Protein AF-A0A8H6SJF0-F1 (afdb_monomer_lite)

Sequence (162 aa):
MGAFGIAISISMAFAILAAHQVQPFLQFNPIIHMCSFSEKPWALPFMLGALTIFDLFIIVVTIVNGFHRPHQKQADVMTALQRDGALMFAGLFVLRFIGLMMAILGDPSNCFVTLSFVWATCAMVNSRIQLRVEALRFIRHAVYAGQEPDEYDTLRASAWYL

Secondary structure (DSSP, 8-state):
-HHHHHHHHHHHHHHHHHHHHHGGGEEEETTTTEEEESS--THHHHHHHHHHHHHHHHHHHHHHHHHHS---TT-HHHHHHHHHHHHHHHHHHHHHHHHHHHHHHS-HHHHHHHHHHHHHHHHHHHHHHHHHHHHHHHHHHHHHTT--HHHHHHHHHHHH--

Radius of gyration: 20.93 Å; chains: 1; bounding box: 50×32×60 Å

Structure (mmCIF, N/CA/C/O backbone):
data_AF-A0A8H6SJF0-F1
#
_entry.id   AF-A0A8H6SJF0-F1
#
loop_
_atom_site.group_PDB
_atom_site.id
_atom_site.type_symbol
_atom_site.label_atom_id
_atom_site.label_alt_id
_atom_site.label_comp_id
_atom_site.label_asym_id
_atom_site.label_entity_id
_atom_site.label_seq_id
_atom_site.pdbx_PDB_ins_code
_atom_site.Cartn_x
_atom_site.Cartn_y
_atom_site.Cartn_z
_atom_site.occupancy
_atom_site.B_iso_or_equiv
_atom_site.auth_seq_id
_atom_site.auth_comp_id
_atom_site.auth_asym_id
_atom_site.auth_atom_id
_atom_site.pdbx_PDB_model_num
ATOM 1 N N . MET A 1 1 ? -4.763 -18.020 8.194 1.00 51.81 1 MET A N 1
ATOM 2 C CA . MET A 1 1 ? -3.289 -17.941 8.065 1.00 51.81 1 MET A CA 1
ATOM 3 C C . MET A 1 1 ? -2.780 -18.451 6.714 1.00 51.81 1 MET A C 1
ATOM 5 O O . MET A 1 1 ? -1.918 -17.792 6.153 1.00 51.81 1 MET A O 1
ATOM 9 N N . GLY A 1 2 ? -3.342 -19.525 6.136 1.00 66.56 2 GLY A N 1
ATOM 10 C CA . GLY A 1 2 ? -2.886 -20.068 4.840 1.00 66.56 2 GLY A CA 1
ATOM 11 C C . GLY A 1 2 ? -2.897 -19.086 3.657 1.00 66.56 2 GLY A C 1
ATOM 12 O O . GLY A 1 2 ? -1.885 -18.945 2.983 1.00 66.56 2 GLY A O 1
ATOM 13 N N . ALA A 1 3 ? -3.985 -18.337 3.443 1.00 66.38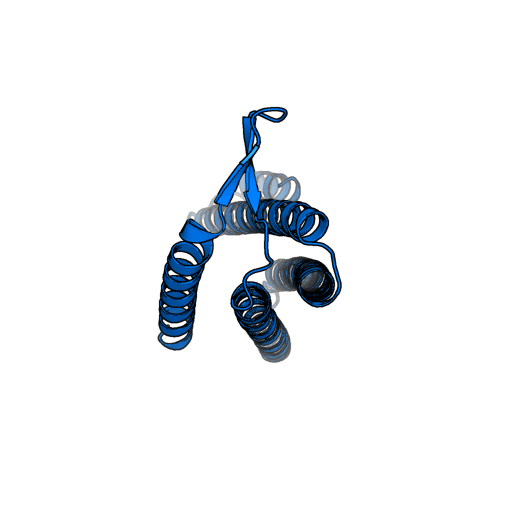 3 ALA A N 1
ATOM 14 C CA . ALA A 1 3 ? -4.099 -17.414 2.301 1.00 66.38 3 ALA A CA 1
ATOM 15 C C . ALA A 1 3 ? -3.052 -16.280 2.303 1.00 66.38 3 ALA A C 1
ATOM 17 O O . ALA A 1 3 ? -2.534 -15.909 1.254 1.00 66.38 3 ALA A O 1
ATOM 18 N N . PHE A 1 4 ? -2.702 -15.766 3.486 1.00 69.06 4 PHE A N 1
ATOM 19 C CA . PHE A 1 4 ? -1.694 -14.712 3.642 1.00 69.06 4 PHE A CA 1
ATOM 20 C C . PHE A 1 4 ? -0.286 -15.229 3.326 1.00 69.06 4 PHE A C 1
ATOM 22 O O . PHE A 1 4 ? 0.475 -14.564 2.629 1.00 69.06 4 PHE A O 1
ATOM 29 N N . GLY A 1 5 ? 0.039 -16.438 3.798 1.00 73.19 5 GLY A N 1
ATOM 30 C CA . GLY A 1 5 ? 1.313 -17.087 3.491 1.00 73.19 5 GLY A CA 1
ATOM 31 C C . GLY A 1 5 ? 1.475 -17.332 1.994 1.00 73.19 5 GLY A C 1
ATOM 32 O O . GLY A 1 5 ? 2.505 -16.978 1.430 1.00 73.19 5 GLY A O 1
ATOM 33 N N . ILE A 1 6 ? 0.422 -17.837 1.342 1.00 78.94 6 ILE A N 1
ATOM 34 C CA . ILE A 1 6 ? 0.407 -18.096 -0.103 1.00 78.94 6 ILE A CA 1
ATOM 35 C C . ILE A 1 6 ? 0.635 -16.797 -0.892 1.00 78.94 6 ILE A C 1
ATOM 37 O O . ILE A 1 6 ? 1.507 -16.756 -1.760 1.00 78.94 6 ILE A O 1
ATOM 41 N N . ALA A 1 7 ? -0.075 -15.717 -0.551 1.00 72.44 7 ALA A N 1
ATOM 42 C CA . ALA A 1 7 ? 0.075 -14.422 -1.216 1.00 72.44 7 ALA A CA 1
ATOM 43 C C . ALA A 1 7 ? 1.499 -13.849 -1.091 1.00 72.44 7 ALA A C 1
ATOM 45 O O . ALA A 1 7 ? 2.038 -13.341 -2.074 1.00 72.44 7 ALA A O 1
ATOM 46 N N . ILE A 1 8 ? 2.129 -13.979 0.083 1.00 79.44 8 ILE A N 1
ATOM 47 C CA . ILE A 1 8 ? 3.510 -13.523 0.311 1.00 79.44 8 ILE A CA 1
ATOM 48 C C . ILE A 1 8 ? 4.513 -14.378 -0.469 1.00 79.44 8 ILE A C 1
ATOM 50 O O . ILE A 1 8 ? 5.435 -13.845 -1.078 1.00 79.44 8 ILE A O 1
ATOM 54 N N . SER A 1 9 ? 4.337 -15.700 -0.501 1.00 82.25 9 SER A N 1
ATOM 55 C CA . SER A 1 9 ? 5.228 -16.566 -1.281 1.00 82.25 9 SER A CA 1
ATOM 56 C C . SER A 1 9 ? 5.130 -16.302 -2.786 1.00 82.25 9 SER A C 1
ATOM 58 O O . SER A 1 9 ? 6.150 -16.265 -3.472 1.00 82.25 9 SER A O 1
ATOM 60 N N . ILE A 1 10 ? 3.920 -16.052 -3.296 1.00 82.00 10 ILE A N 1
ATOM 61 C CA . ILE A 1 10 ? 3.694 -15.724 -4.706 1.00 82.00 10 ILE A CA 1
ATOM 62 C C . ILE A 1 10 ? 4.323 -14.368 -5.043 1.00 82.00 10 ILE A C 1
ATOM 64 O O . ILE A 1 10 ? 5.041 -14.260 -6.035 1.00 82.00 10 ILE A O 1
ATOM 68 N N . SER A 1 11 ? 4.111 -13.343 -4.214 1.00 74.06 11 SER A N 1
ATOM 69 C CA . SER A 1 11 ? 4.684 -12.016 -4.459 1.00 74.06 11 SER A CA 1
ATOM 70 C C . SER A 1 11 ? 6.212 -12.022 -4.394 1.00 74.06 11 SER A C 1
ATOM 72 O O . SER A 1 11 ? 6.852 -11.394 -5.235 1.00 74.06 11 SER A O 1
ATOM 74 N N . MET A 1 12 ? 6.802 -12.792 -3.475 1.00 81.94 12 MET A N 1
ATOM 75 C CA . MET A 1 12 ? 8.251 -12.989 -3.388 1.00 81.94 12 MET A CA 1
ATOM 76 C C . MET A 1 12 ? 8.806 -13.642 -4.661 1.00 81.94 12 MET A C 1
ATOM 78 O O . MET A 1 12 ? 9.802 -13.176 -5.211 1.00 81.94 12 MET A O 1
ATOM 82 N N . ALA A 1 13 ? 8.142 -14.683 -5.173 1.00 84.25 13 ALA A N 1
ATOM 83 C CA . ALA A 1 13 ? 8.559 -15.356 -6.401 1.00 84.25 13 ALA A CA 1
ATOM 84 C C . ALA A 1 13 ? 8.501 -14.416 -7.617 1.00 84.25 13 ALA A C 1
ATOM 86 O O . ALA A 1 13 ? 9.458 -14.340 -8.388 1.00 84.25 13 ALA A O 1
ATOM 87 N N . PHE A 1 14 ? 7.421 -13.642 -7.758 1.00 77.19 14 PHE A N 1
ATOM 88 C CA . PHE A 1 14 ? 7.304 -12.650 -8.829 1.00 77.19 14 PHE A CA 1
ATOM 89 C C . PHE A 1 14 ? 8.316 -11.509 -8.697 1.00 77.19 14 PHE A C 1
ATOM 91 O O . PHE A 1 14 ? 8.843 -11.060 -9.712 1.00 77.19 14 PHE A O 1
ATOM 98 N N . ALA A 1 15 ? 8.644 -11.075 -7.477 1.00 74.44 15 ALA A N 1
ATOM 99 C CA . ALA A 1 15 ? 9.675 -10.067 -7.247 1.00 74.44 15 ALA A CA 1
ATOM 100 C C . ALA A 1 15 ? 11.066 -10.558 -7.686 1.00 74.44 15 ALA A C 1
ATOM 102 O O . ALA A 1 15 ? 11.800 -9.820 -8.342 1.00 74.44 15 ALA A O 1
ATOM 103 N N . ILE A 1 16 ? 11.409 -11.817 -7.388 1.00 83.75 16 ILE A N 1
ATOM 104 C CA . ILE A 1 16 ? 12.677 -12.430 -7.815 1.00 83.75 16 ILE A CA 1
ATOM 105 C C . ILE A 1 16 ? 12.731 -12.551 -9.344 1.00 83.75 16 ILE A C 1
ATOM 107 O O . ILE A 1 16 ? 13.734 -12.186 -9.957 1.00 83.75 16 ILE A O 1
ATOM 111 N N . LEU A 1 17 ? 11.645 -13.009 -9.975 1.00 81.81 17 LEU A N 1
ATOM 112 C CA . LEU A 1 17 ? 11.554 -13.105 -11.435 1.00 81.81 17 LEU A CA 1
ATOM 113 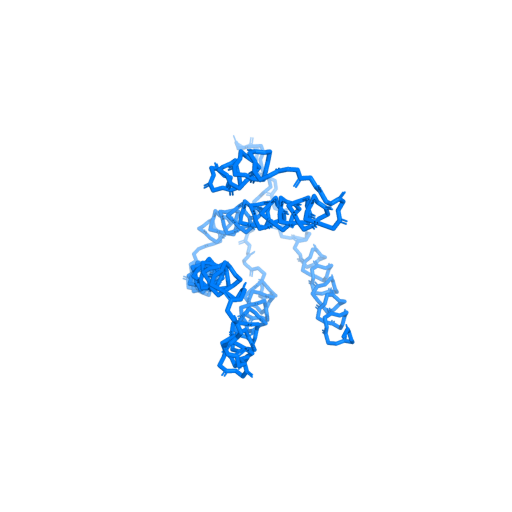C C . LEU A 1 17 ? 11.669 -11.733 -12.107 1.00 81.81 17 LEU A C 1
ATOM 115 O O . LEU A 1 17 ? 12.380 -11.596 -13.102 1.00 81.81 17 LEU A O 1
ATOM 119 N N . ALA A 1 18 ? 11.018 -10.712 -11.548 1.00 70.38 18 ALA A N 1
ATOM 120 C CA . ALA A 1 18 ? 11.123 -9.344 -12.034 1.00 70.38 18 ALA A CA 1
ATOM 121 C C . ALA A 1 18 ? 12.562 -8.824 -11.920 1.00 70.38 18 ALA A C 1
ATOM 123 O O . ALA A 1 18 ? 13.071 -8.260 -12.883 1.00 70.38 18 ALA A O 1
ATOM 124 N N . ALA A 1 19 ? 13.252 -9.070 -10.801 1.00 74.38 19 ALA A N 1
ATOM 125 C CA . ALA A 1 19 ? 14.650 -8.674 -10.628 1.00 74.38 19 ALA A CA 1
ATOM 126 C C . ALA A 1 19 ? 15.568 -9.327 -11.676 1.00 74.38 19 ALA A C 1
ATOM 128 O O . ALA A 1 19 ? 16.409 -8.650 -12.269 1.00 74.38 19 ALA A O 1
ATOM 129 N N . HIS A 1 20 ? 15.359 -10.615 -11.959 1.00 79.50 20 HIS A N 1
ATOM 130 C CA . HIS A 1 20 ? 16.125 -11.339 -12.971 1.00 79.50 20 HIS A CA 1
ATOM 131 C C . HIS A 1 20 ? 15.860 -10.837 -14.393 1.00 79.50 20 HIS A C 1
ATOM 133 O O . HIS A 1 20 ? 16.794 -10.700 -15.180 1.00 79.50 20 HIS A O 1
ATOM 139 N N . GLN A 1 21 ? 14.601 -10.539 -14.726 1.00 71.75 21 GLN A N 1
ATOM 140 C CA . GLN A 1 21 ? 14.252 -9.978 -16.033 1.00 71.75 21 GLN A CA 1
ATOM 141 C C . GLN A 1 21 ? 14.794 -8.571 -16.224 1.00 71.75 21 GLN A C 1
ATOM 143 O O . GLN A 1 21 ? 15.074 -8.179 -17.346 1.00 71.75 21 GLN A O 1
ATOM 148 N N . VAL A 1 22 ? 14.936 -7.817 -15.141 1.00 69.56 22 VAL A N 1
ATOM 149 C CA . VAL A 1 22 ? 15.336 -6.417 -15.173 1.00 69.56 22 VAL A CA 1
ATOM 150 C C . VAL A 1 22 ? 16.853 -6.239 -15.321 1.00 69.56 22 VAL A C 1
ATOM 152 O O . VAL A 1 22 ? 17.276 -5.278 -15.961 1.00 69.56 22 VAL A O 1
ATOM 155 N N . GLN A 1 23 ? 17.671 -7.173 -14.816 1.00 71.81 23 GLN A N 1
ATOM 156 C CA . GLN A 1 23 ? 19.139 -7.137 -14.932 1.00 71.81 23 GLN A CA 1
ATOM 157 C C . GLN A 1 23 ? 19.690 -6.796 -16.333 1.00 71.81 23 GLN A C 1
ATOM 159 O O . GLN A 1 23 ? 20.539 -5.908 -16.407 1.00 71.81 23 GLN A O 1
ATOM 164 N N . PRO A 1 24 ? 19.249 -7.431 -17.438 1.00 68.25 24 PRO A N 1
ATOM 165 C CA . PRO A 1 24 ? 19.780 -7.130 -18.772 1.00 68.25 24 PRO A CA 1
ATOM 166 C C . PRO A 1 24 ? 19.376 -5.750 -19.317 1.00 68.25 24 PRO A C 1
ATOM 168 O O . PRO A 1 24 ? 19.996 -5.272 -20.264 1.00 68.25 24 PRO A O 1
ATOM 171 N N . PHE A 1 25 ? 18.373 -5.091 -18.727 1.00 67.06 25 PHE A N 1
ATOM 172 C CA . PHE A 1 25 ? 17.876 -3.780 -19.164 1.00 67.06 25 PHE A CA 1
ATOM 173 C C . PHE A 1 25 ? 18.349 -2.620 -18.273 1.00 67.06 25 PHE A C 1
ATOM 175 O O . PHE A 1 25 ? 17.941 -1.475 -18.498 1.00 67.06 25 PHE A O 1
ATOM 182 N N . LEU A 1 26 ? 19.205 -2.893 -17.275 1.00 67.56 26 LEU A N 1
ATOM 183 C CA . LEU A 1 26 ? 19.919 -1.858 -16.526 1.00 67.56 26 LEU A CA 1
ATOM 184 C C . LEU A 1 26 ? 21.005 -1.247 -17.415 1.00 67.56 26 LEU A C 1
ATOM 186 O O . LEU A 1 26 ? 22.047 -1.855 -17.653 1.00 67.56 26 LEU A O 1
ATOM 190 N N . GLN A 1 27 ? 20.794 -0.009 -17.844 1.00 75.75 27 GLN A N 1
ATOM 191 C CA . GLN A 1 27 ? 21.836 0.804 -18.461 1.00 75.75 27 GLN A CA 1
ATOM 192 C C . GLN A 1 27 ? 22.349 1.795 -17.413 1.00 75.75 27 GLN A C 1
ATOM 194 O O . GLN A 1 27 ? 21.577 2.557 -16.821 1.00 75.75 27 GLN A O 1
ATOM 199 N N . PHE A 1 28 ? 23.655 1.770 -17.142 1.00 75.50 28 PHE A N 1
ATOM 200 C CA . PHE A 1 28 ? 24.279 2.736 -16.242 1.00 75.50 28 PHE A CA 1
ATOM 201 C C . PHE A 1 28 ? 24.401 4.081 -16.959 1.00 75.50 28 PHE A C 1
ATOM 203 O O . PHE A 1 28 ? 25.086 4.179 -17.976 1.00 75.50 28 PHE A O 1
ATOM 210 N N . ASN A 1 29 ? 23.739 5.116 -16.437 1.00 72.38 29 ASN A N 1
ATOM 211 C CA . ASN A 1 29 ? 23.855 6.459 -16.985 1.00 72.38 29 ASN A CA 1
ATOM 212 C C . ASN A 1 29 ? 24.954 7.231 -16.227 1.00 72.38 29 ASN A C 1
ATOM 214 O O . ASN A 1 29 ? 24.760 7.569 -15.053 1.00 72.38 29 ASN A O 1
ATOM 218 N N . PRO A 1 30 ? 26.092 7.548 -16.875 1.00 75.94 30 PRO A N 1
ATOM 219 C CA . PRO A 1 30 ? 27.225 8.196 -16.218 1.00 75.94 30 PRO A CA 1
ATOM 220 C C . PRO A 1 30 ? 26.973 9.667 -15.858 1.00 75.94 30 PRO A C 1
ATOM 222 O O . PRO A 1 30 ? 27.714 10.212 -15.053 1.00 75.94 30 PRO A O 1
ATOM 225 N N . ILE A 1 31 ? 25.941 10.315 -16.412 1.00 75.31 31 ILE A N 1
ATOM 226 C CA . ILE A 1 31 ? 25.640 11.734 -16.143 1.00 75.31 31 ILE A CA 1
ATOM 227 C C . ILE A 1 31 ? 24.967 11.903 -14.776 1.00 75.31 31 ILE A C 1
ATOM 229 O O . ILE A 1 31 ? 25.249 12.849 -14.048 1.00 75.31 31 ILE A O 1
ATOM 233 N N . ILE A 1 32 ? 24.075 10.976 -14.426 1.00 79.38 32 ILE A N 1
ATOM 234 C CA . ILE A 1 32 ? 23.301 11.004 -13.176 1.00 79.38 32 ILE A CA 1
ATOM 235 C C . ILE A 1 32 ? 23.831 10.017 -12.130 1.00 79.38 32 ILE A C 1
ATOM 237 O O . ILE A 1 32 ? 23.275 9.947 -11.040 1.00 79.38 32 ILE A O 1
ATOM 241 N N . HIS A 1 33 ? 24.886 9.252 -12.449 1.00 76.56 33 HIS A N 1
ATOM 242 C CA . HIS A 1 33 ? 25.426 8.177 -11.606 1.00 76.56 33 HIS A CA 1
ATOM 243 C C . HIS A 1 33 ? 24.342 7.206 -11.099 1.00 76.56 33 HIS A C 1
ATOM 245 O O . HIS A 1 33 ? 24.396 6.719 -9.970 1.00 76.56 33 HIS A O 1
ATOM 251 N N . MET A 1 34 ? 23.341 6.922 -11.937 1.00 71.12 34 MET A N 1
ATOM 252 C CA . MET A 1 34 ? 22.218 6.046 -11.603 1.00 71.12 34 MET A CA 1
ATOM 253 C C . MET A 1 34 ? 21.975 5.020 -12.706 1.00 71.12 34 MET A C 1
ATOM 255 O O . MET A 1 34 ? 22.176 5.279 -13.895 1.00 71.12 34 MET A O 1
ATOM 259 N N . CYS A 1 35 ? 21.509 3.845 -12.295 1.00 69.94 35 CYS A N 1
ATOM 260 C CA . CYS A 1 35 ? 21.022 2.820 -13.204 1.00 69.94 35 CYS A CA 1
ATOM 261 C C . CYS A 1 35 ? 19.618 3.195 -13.681 1.00 69.94 35 CYS A C 1
ATOM 263 O O . CYS A 1 35 ? 18.712 3.356 -12.864 1.00 69.94 35 CYS A O 1
ATOM 265 N N . SER A 1 36 ? 19.440 3.323 -14.995 1.00 62.81 36 SER A N 1
ATOM 266 C CA . SER A 1 36 ? 18.144 3.592 -15.613 1.00 62.81 36 SER A CA 1
ATOM 267 C C . SER A 1 36 ? 17.636 2.339 -16.313 1.00 62.81 36 SER A C 1
ATOM 269 O O . SER A 1 36 ? 18.400 1.620 -16.960 1.00 62.81 36 SER A O 1
ATOM 271 N N . PHE A 1 37 ? 16.334 2.091 -16.203 1.00 65.50 37 PHE A N 1
ATOM 272 C CA . PHE A 1 37 ? 15.666 1.034 -16.955 1.00 65.50 37 PHE A CA 1
ATOM 273 C C . PHE A 1 37 ? 15.332 1.550 -18.346 1.00 65.50 37 PHE A C 1
ATOM 275 O O . PHE A 1 37 ? 14.646 2.565 -18.472 1.00 65.50 37 PHE A O 1
ATOM 282 N N . SER A 1 38 ? 15.829 0.871 -19.380 1.00 62.94 38 SER A N 1
ATOM 283 C CA . SER A 1 38 ? 15.543 1.268 -20.764 1.00 62.94 38 SER A CA 1
ATOM 284 C C . SER A 1 38 ? 14.163 0.801 -21.241 1.00 62.94 38 SER A C 1
ATOM 286 O O . SER A 1 38 ? 13.592 1.417 -22.135 1.00 62.94 38 SER A O 1
ATOM 288 N N . GLU A 1 39 ? 13.610 -0.251 -20.631 1.00 65.12 39 GLU A N 1
ATOM 289 C CA . GLU A 1 39 ? 12.284 -0.793 -20.940 1.00 65.12 39 GLU A CA 1
ATOM 290 C C . GLU A 1 39 ? 11.484 -1.063 -19.664 1.00 65.12 39 GLU A C 1
ATOM 292 O O . GLU A 1 39 ? 12.034 -1.422 -18.620 1.00 65.12 39 GLU A O 1
ATOM 297 N N . LYS A 1 40 ? 10.158 -0.894 -19.753 1.00 62.72 40 LYS A N 1
ATOM 298 C CA . LYS A 1 40 ? 9.236 -1.224 -18.664 1.00 62.72 40 LYS A CA 1
ATOM 299 C C . LYS A 1 40 ? 9.059 -2.749 -18.601 1.00 62.72 40 LYS A C 1
ATOM 301 O O . LYS A 1 40 ? 8.515 -3.325 -19.544 1.00 62.72 40 LYS A O 1
ATOM 306 N N . PRO A 1 41 ? 9.438 -3.415 -17.495 1.00 67.75 41 PRO A N 1
ATOM 307 C CA . PRO A 1 41 ? 9.212 -4.845 -17.358 1.00 67.75 41 PRO A CA 1
ATOM 308 C C . PRO A 1 41 ? 7.709 -5.123 -17.251 1.00 67.75 41 PRO A C 1
ATOM 310 O O . PRO A 1 41 ? 7.025 -4.625 -16.355 1.00 67.75 41 PRO A O 1
ATOM 313 N N . TRP A 1 42 ? 7.195 -5.955 -18.155 1.00 71.31 42 TRP A N 1
ATOM 314 C CA . TRP A 1 42 ? 5.786 -6.362 -18.209 1.00 71.31 42 TRP A CA 1
ATOM 315 C C . TRP A 1 42 ? 5.287 -7.013 -16.908 1.00 71.31 42 TRP A C 1
ATOM 317 O O . TRP A 1 42 ? 4.109 -6.912 -16.592 1.00 71.31 42 TRP A O 1
ATOM 327 N N . ALA A 1 43 ? 6.173 -7.618 -16.110 1.00 69.38 43 ALA A N 1
ATOM 328 C CA . ALA A 1 43 ? 5.838 -8.220 -14.818 1.00 69.38 43 ALA A CA 1
ATOM 329 C C . ALA A 1 43 ? 5.397 -7.200 -13.744 1.00 69.38 43 ALA A C 1
ATOM 331 O O . ALA A 1 43 ? 4.690 -7.554 -12.800 1.00 69.38 43 ALA A O 1
ATOM 332 N N . LEU A 1 44 ? 5.787 -5.930 -13.881 1.00 72.25 44 LEU A N 1
ATOM 333 C CA . LEU A 1 44 ? 5.538 -4.876 -12.894 1.00 72.25 44 LEU A CA 1
ATOM 334 C C . LEU A 1 44 ? 4.041 -4.531 -12.743 1.00 72.25 44 LEU A C 1
ATOM 336 O O . LEU A 1 44 ? 3.540 -4.581 -11.617 1.00 72.25 44 LEU A O 1
ATOM 340 N N . PRO A 1 45 ? 3.278 -4.251 -13.822 1.00 75.31 45 PRO A N 1
ATOM 341 C CA . PRO A 1 45 ? 1.835 -4.040 -13.710 1.00 75.31 45 PRO A CA 1
ATOM 342 C C . PRO A 1 45 ? 1.089 -5.282 -13.200 1.00 75.31 45 PRO A C 1
ATOM 344 O O . PRO A 1 45 ? 0.140 -5.130 -12.435 1.00 75.31 45 PRO A O 1
ATOM 347 N N . PHE A 1 46 ? 1.530 -6.503 -13.534 1.00 75.25 46 PHE A N 1
ATOM 348 C CA . PHE A 1 46 ? 0.923 -7.730 -12.995 1.00 75.25 46 PHE A CA 1
ATOM 349 C C . PHE A 1 46 ? 1.131 -7.864 -11.483 1.00 75.25 46 PHE A C 1
ATOM 351 O O . PHE A 1 46 ? 0.181 -8.150 -10.754 1.00 75.25 46 PHE A O 1
ATOM 358 N N . MET A 1 47 ? 2.346 -7.602 -10.994 1.00 74.62 47 MET A N 1
ATOM 359 C CA . MET A 1 47 ? 2.647 -7.596 -9.561 1.00 74.62 47 MET A CA 1
ATOM 360 C C . MET A 1 47 ? 1.805 -6.547 -8.818 1.00 74.62 47 MET A C 1
ATOM 362 O O . MET A 1 47 ? 1.197 -6.855 -7.792 1.00 74.62 47 MET A O 1
ATOM 366 N N . LEU A 1 48 ? 1.724 -5.321 -9.344 1.00 78.81 48 LEU A N 1
ATOM 367 C CA . LEU A 1 48 ? 0.911 -4.252 -8.755 1.00 78.81 48 LEU A CA 1
ATOM 368 C C . LEU A 1 48 ? -0.589 -4.570 -8.793 1.00 78.81 48 LEU A C 1
ATOM 370 O O . LEU A 1 48 ? -1.308 -4.276 -7.836 1.00 78.81 48 LEU A O 1
ATOM 374 N N . GLY A 1 49 ? -1.062 -5.200 -9.869 1.00 79.81 49 GLY A N 1
ATOM 375 C CA . GLY A 1 49 ? -2.437 -5.673 -10.005 1.00 79.81 49 GLY A CA 1
ATOM 376 C C . GLY A 1 49 ? -2.785 -6.715 -8.942 1.00 79.81 49 GLY A C 1
ATOM 377 O O . GLY A 1 49 ? -3.800 -6.603 -8.262 1.00 79.81 49 GLY A O 1
ATOM 378 N N . ALA A 1 50 ? -1.904 -7.691 -8.719 1.00 77.88 50 ALA A N 1
ATOM 379 C CA . ALA A 1 50 ? -2.102 -8.696 -7.678 1.00 77.88 50 ALA A CA 1
ATOM 380 C C . ALA A 1 50 ? -2.138 -8.074 -6.268 1.00 77.88 50 ALA A C 1
ATOM 382 O O . ALA A 1 50 ? -3.012 -8.414 -5.469 1.00 77.88 50 ALA A O 1
ATOM 383 N N . LEU A 1 51 ? -1.235 -7.128 -5.973 1.00 77.25 51 LEU A N 1
ATOM 384 C CA . LEU A 1 51 ? -1.221 -6.412 -4.690 1.00 77.25 51 LEU A CA 1
ATOM 385 C C . LEU A 1 51 ? -2.497 -5.584 -4.474 1.00 77.25 51 LEU A C 1
ATOM 387 O O . LEU A 1 51 ? -3.080 -5.632 -3.396 1.00 77.25 51 LEU A O 1
ATOM 391 N N . THR A 1 52 ? -2.952 -4.851 -5.492 1.00 80.44 52 THR A N 1
ATOM 392 C CA . THR A 1 52 ? -4.167 -4.021 -5.398 1.00 80.44 52 THR A CA 1
ATOM 393 C C . THR A 1 52 ? -5.432 -4.855 -5.212 1.00 80.44 52 THR A C 1
ATOM 395 O O . THR A 1 52 ? -6.289 -4.486 -4.411 1.00 80.44 52 THR A O 1
ATOM 398 N N . ILE A 1 53 ? -5.546 -6.002 -5.891 1.00 81.44 53 ILE A N 1
ATOM 399 C CA . ILE A 1 53 ? -6.662 -6.943 -5.697 1.00 81.44 53 ILE A CA 1
ATOM 400 C C . ILE A 1 53 ? -6.657 -7.502 -4.271 1.00 81.44 53 ILE A C 1
ATOM 402 O O . ILE A 1 53 ? -7.710 -7.606 -3.640 1.00 81.44 53 ILE A O 1
ATOM 406 N N . PHE A 1 54 ? -5.480 -7.841 -3.745 1.00 77.12 54 PHE A N 1
ATOM 407 C CA . PHE A 1 54 ? -5.347 -8.314 -2.372 1.00 77.12 54 PHE A CA 1
ATOM 408 C C . PHE A 1 54 ? -5.743 -7.242 -1.346 1.00 77.12 54 PHE A C 1
ATOM 410 O O . PHE A 1 54 ? -6.474 -7.541 -0.401 1.00 77.12 54 PHE A O 1
ATOM 417 N N . ASP A 1 55 ? -5.337 -5.989 -1.558 1.00 77.56 55 ASP A N 1
ATOM 418 C CA . ASP A 1 55 ? -5.758 -4.868 -0.711 1.00 77.56 55 ASP A CA 1
ATOM 419 C C . ASP A 1 55 ? -7.284 -4.679 -0.749 1.00 77.56 55 ASP A C 1
ATOM 421 O O . ASP A 1 55 ? -7.916 -4.508 0.294 1.00 77.56 55 ASP A O 1
ATOM 425 N N . LEU A 1 56 ? -7.899 -4.785 -1.933 1.00 80.06 56 LEU A N 1
ATOM 426 C CA . LEU A 1 56 ? -9.353 -4.712 -2.100 1.00 80.06 56 LEU A CA 1
ATOM 427 C C . LEU A 1 56 ? -10.054 -5.831 -1.318 1.00 80.06 56 LEU A C 1
ATOM 429 O O . LEU A 1 56 ? -11.022 -5.578 -0.600 1.00 80.06 56 LEU A O 1
ATOM 433 N N . PHE A 1 57 ? -9.527 -7.056 -1.385 1.00 80.25 57 PHE A N 1
ATOM 434 C CA . PHE A 1 57 ? -10.031 -8.183 -0.603 1.00 80.25 57 PHE A CA 1
ATOM 435 C C . PHE A 1 57 ? -9.965 -7.911 0.908 1.00 80.25 57 PHE A C 1
ATOM 437 O O . PHE A 1 57 ? -10.945 -8.150 1.615 1.00 80.25 57 PHE A O 1
ATOM 444 N N . ILE A 1 58 ? -8.855 -7.357 1.410 1.00 76.38 58 ILE A N 1
ATOM 445 C CA . ILE A 1 58 ? -8.723 -6.980 2.827 1.00 76.38 58 ILE A CA 1
ATOM 446 C C . ILE A 1 58 ? -9.753 -5.920 3.215 1.00 76.38 58 ILE A C 1
ATOM 448 O O . ILE A 1 58 ? -10.375 -6.045 4.273 1.00 76.38 58 ILE A O 1
ATOM 452 N N . ILE A 1 59 ? -9.969 -4.903 2.378 1.00 78.44 59 ILE A N 1
ATOM 453 C CA . ILE A 1 59 ? -10.964 -3.855 2.637 1.00 78.44 59 ILE A CA 1
ATOM 454 C C . ILE A 1 59 ? -12.363 -4.465 2.737 1.00 78.44 59 ILE A C 1
ATOM 456 O O . ILE A 1 59 ? -13.068 -4.215 3.713 1.00 78.44 59 ILE A O 1
ATOM 460 N N . VAL A 1 60 ? -12.745 -5.322 1.787 1.00 79.44 60 VAL A N 1
ATOM 461 C CA . VAL A 1 60 ? -14.053 -5.997 1.790 1.00 79.44 60 VAL A CA 1
ATOM 462 C C . VAL A 1 60 ? -14.228 -6.849 3.044 1.00 79.44 60 VAL A C 1
ATOM 464 O O . VAL A 1 60 ? -15.235 -6.719 3.738 1.00 79.44 60 VAL A O 1
ATOM 467 N N . VAL A 1 61 ? -13.236 -7.673 3.392 1.00 77.00 61 VAL A N 1
ATOM 468 C CA . VAL A 1 61 ? -13.276 -8.499 4.608 1.00 77.00 61 VAL A CA 1
ATOM 469 C C . VAL A 1 61 ? -13.359 -7.632 5.867 1.00 77.00 61 VAL A C 1
ATOM 471 O O . VAL A 1 61 ? -14.070 -7.984 6.805 1.00 77.00 61 VAL A O 1
ATOM 474 N N . THR A 1 62 ? -12.679 -6.485 5.895 1.00 73.62 62 THR A N 1
ATOM 475 C CA . THR A 1 62 ? -12.712 -5.544 7.025 1.00 73.62 62 THR A CA 1
ATOM 476 C C . THR A 1 62 ? -14.089 -4.908 7.182 1.00 73.62 62 THR A C 1
ATOM 478 O O . THR A 1 62 ? -14.606 -4.855 8.296 1.00 73.62 62 THR A O 1
ATOM 481 N N . ILE A 1 63 ? -14.718 -4.492 6.081 1.00 74.25 63 ILE A N 1
ATOM 482 C CA . ILE A 1 63 ? -16.072 -3.927 6.074 1.00 74.25 63 ILE A CA 1
ATOM 483 C C . ILE A 1 63 ? -17.092 -4.980 6.522 1.00 74.25 63 ILE A C 1
ATOM 485 O O . ILE A 1 63 ? -17.890 -4.722 7.421 1.00 74.25 63 ILE A O 1
ATOM 489 N N . VAL A 1 64 ? -17.032 -6.189 5.955 1.00 76.06 64 VAL A N 1
ATOM 490 C CA . VAL A 1 64 ? -17.932 -7.299 6.314 1.00 76.06 64 VAL A CA 1
ATOM 491 C C . VAL A 1 64 ? -17.765 -7.692 7.786 1.00 76.06 64 VAL A C 1
ATOM 493 O O . VAL A 1 64 ? -18.757 -7.850 8.497 1.00 76.06 64 VAL A O 1
ATOM 496 N N . ASN A 1 65 ? -16.528 -7.779 8.283 1.00 69.44 65 ASN A N 1
ATOM 497 C CA . ASN A 1 65 ? -16.261 -8.035 9.701 1.00 69.44 65 ASN A CA 1
ATOM 498 C C . ASN A 1 65 ? -16.718 -6.884 10.608 1.00 69.44 65 ASN A C 1
ATOM 500 O O . ASN A 1 65 ? -17.124 -7.133 11.743 1.00 69.44 65 ASN A O 1
ATOM 504 N N . GLY A 1 66 ? -16.664 -5.641 10.123 1.00 66.88 66 GLY A N 1
ATOM 505 C CA . GLY A 1 66 ? -17.195 -4.472 10.819 1.00 66.88 66 GLY A CA 1
ATOM 506 C C . GLY A 1 66 ? -18.712 -4.546 10.987 1.00 66.88 66 GLY A C 1
ATOM 507 O O . GLY A 1 66 ? -19.217 -4.317 12.082 1.00 66.88 66 GLY A O 1
ATOM 508 N N . PHE A 1 67 ? -19.434 -4.951 9.940 1.00 65.75 67 PHE A N 1
ATOM 509 C CA . PHE A 1 67 ? -20.889 -5.118 9.995 1.00 65.75 67 PHE A CA 1
ATOM 510 C C . PHE A 1 67 ? -21.343 -6.289 10.877 1.00 65.75 67 PHE A C 1
ATOM 512 O O . PHE A 1 67 ? -22.421 -6.226 11.462 1.00 65.75 67 PHE A O 1
ATOM 519 N N . HIS A 1 68 ? -20.536 -7.347 11.003 1.00 64.12 68 HIS A N 1
ATOM 520 C CA . HIS A 1 68 ? -20.912 -8.550 11.754 1.00 64.12 68 HIS A CA 1
ATOM 521 C C . HIS A 1 68 ? -20.621 -8.462 13.268 1.00 64.12 68 HIS A C 1
ATOM 523 O O . HIS A 1 68 ? -21.019 -9.354 14.016 1.00 64.12 68 HIS A O 1
ATOM 529 N N . ARG A 1 69 ? -19.938 -7.421 13.773 1.00 58.53 69 ARG A N 1
ATOM 530 C CA . ARG A 1 69 ? -19.676 -7.285 15.220 1.00 58.53 69 ARG A CA 1
ATOM 531 C C . ARG A 1 69 ? -20.849 -6.603 15.952 1.00 58.53 69 ARG A C 1
ATOM 533 O O . ARG A 1 69 ? -21.086 -5.417 15.727 1.00 58.53 69 ARG A O 1
ATOM 540 N N . PRO A 1 70 ? -21.554 -7.291 16.877 1.00 50.56 70 PRO A N 1
ATOM 541 C CA . PRO A 1 70 ? -22.621 -6.681 17.666 1.00 50.56 70 PRO A CA 1
ATOM 542 C C . PRO A 1 70 ? -22.051 -5.693 18.698 1.00 50.56 70 PRO A C 1
ATOM 544 O O . PRO A 1 70 ? -21.076 -5.979 19.393 1.00 50.56 70 PRO A O 1
ATOM 547 N N . HIS A 1 71 ? -22.683 -4.521 18.784 1.00 54.00 71 HIS A N 1
ATOM 548 C CA . HIS A 1 71 ? -22.367 -3.399 19.673 1.00 54.00 71 HIS A CA 1
ATOM 549 C C . HIS A 1 71 ? -22.350 -3.805 21.163 1.00 54.00 71 HIS A C 1
ATOM 551 O O . HIS A 1 71 ? -23.388 -3.806 21.823 1.00 54.00 71 HIS A O 1
ATOM 557 N N . GLN A 1 72 ? -21.178 -4.088 21.738 1.00 51.91 72 GLN A N 1
ATOM 558 C CA . GLN A 1 72 ? -20.997 -4.072 23.196 1.00 51.91 72 GLN A CA 1
ATOM 559 C C . GLN A 1 72 ? -20.382 -2.738 23.626 1.00 51.91 72 GLN A C 1
ATOM 561 O O . GLN A 1 72 ? -19.506 -2.228 22.949 1.00 51.91 72 GLN A O 1
ATOM 566 N N . LYS A 1 73 ? -20.816 -2.160 24.752 1.00 54.44 73 LYS A N 1
ATO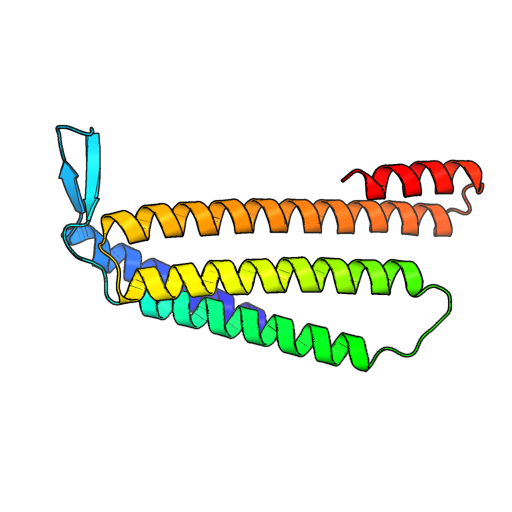M 567 C CA . LYS A 1 73 ? -20.511 -0.780 25.199 1.00 54.44 73 LYS A CA 1
ATOM 568 C C . LYS A 1 73 ? -19.017 -0.413 25.372 1.00 54.44 73 LYS A C 1
ATOM 570 O O . LYS A 1 73 ? -18.712 0.762 25.518 1.00 54.44 73 LYS A O 1
ATOM 575 N N . GLN A 1 74 ? -18.084 -1.370 25.311 1.00 53.47 74 GLN A N 1
ATOM 576 C CA . GLN A 1 74 ? -16.629 -1.119 25.220 1.00 53.47 74 GLN A CA 1
ATOM 577 C C . GLN A 1 74 ? -16.116 -0.975 23.770 1.00 53.47 74 GLN A C 1
ATOM 579 O O . GLN A 1 74 ? -14.924 -0.778 23.538 1.00 53.47 74 GLN A O 1
ATOM 584 N N . ALA A 1 75 ? -17.003 -1.095 22.780 1.00 54.41 75 ALA A N 1
ATOM 585 C CA . ALA A 1 75 ? -16.661 -1.123 21.368 1.00 54.41 75 ALA A CA 1
ATOM 586 C C . ALA A 1 75 ? -16.364 0.254 20.780 1.00 54.41 75 ALA A C 1
ATOM 588 O O . ALA A 1 75 ? -15.682 0.266 19.772 1.00 54.41 75 ALA A O 1
ATOM 589 N N . ASP A 1 76 ? -16.774 1.372 21.390 1.00 56.53 76 ASP A N 1
ATOM 590 C CA . ASP A 1 76 ? -16.667 2.708 20.769 1.00 56.53 76 ASP A CA 1
ATOM 591 C C . ASP A 1 76 ? -15.232 3.089 20.371 1.00 56.53 76 ASP A C 1
ATOM 593 O O . ASP A 1 76 ? -14.984 3.631 19.296 1.00 56.53 76 ASP A O 1
ATOM 597 N N . VAL A 1 77 ? -14.251 2.726 21.204 1.00 57.22 77 VAL A N 1
ATOM 598 C CA . VAL A 1 77 ? -12.828 2.952 20.900 1.00 57.22 77 VAL A CA 1
ATOM 599 C C . VAL A 1 77 ? -12.354 2.027 19.774 1.00 57.22 77 VAL A C 1
ATOM 601 O O . VAL A 1 77 ? -11.576 2.426 18.912 1.00 57.22 77 VAL A O 1
ATOM 604 N N . MET A 1 78 ? -12.845 0.787 19.749 1.00 58.81 78 MET A N 1
ATOM 605 C CA . MET A 1 78 ? -12.474 -0.205 18.741 1.00 58.81 78 MET A CA 1
ATOM 606 C C . MET A 1 78 ? -13.154 0.068 17.392 1.00 58.81 78 MET A C 1
ATOM 608 O O . MET A 1 78 ? -12.530 -0.141 16.359 1.00 58.81 78 MET A O 1
ATOM 612 N N . THR A 1 79 ? -14.396 0.553 17.372 1.00 63.31 79 THR A N 1
ATOM 613 C CA . THR A 1 79 ? -15.124 0.943 16.157 1.00 63.31 79 THR A CA 1
ATOM 614 C C . THR A 1 79 ? -14.581 2.238 15.580 1.00 63.31 79 THR A C 1
ATOM 616 O O . THR A 1 79 ? -14.403 2.302 14.366 1.00 63.31 79 THR A O 1
ATOM 619 N N . ALA A 1 80 ? -14.245 3.233 16.410 1.00 61.50 80 ALA A N 1
ATOM 620 C CA . ALA A 1 80 ? -13.550 4.435 15.945 1.00 61.50 80 ALA A CA 1
ATOM 621 C C . ALA A 1 80 ? -12.206 4.076 15.291 1.00 61.50 80 ALA A C 1
ATOM 623 O O . ALA A 1 80 ? -11.921 4.514 14.180 1.00 61.50 80 ALA A O 1
ATOM 624 N N . LEU A 1 81 ? -11.432 3.181 15.910 1.00 62.94 81 LEU A N 1
ATOM 625 C CA . LEU A 1 81 ? -10.156 2.727 15.361 1.00 62.94 81 LEU A CA 1
ATOM 626 C C . LEU A 1 81 ? -10.308 1.850 14.111 1.00 62.94 81 LEU A C 1
ATOM 628 O O . LEU A 1 81 ? -9.519 1.971 13.179 1.00 62.94 81 LEU A O 1
ATOM 632 N N . GLN A 1 82 ? -11.309 0.966 14.062 1.00 67.44 82 GLN A N 1
ATOM 633 C CA . GLN A 1 82 ? -11.605 0.182 12.860 1.00 67.44 82 GLN A CA 1
ATOM 634 C C . GLN A 1 82 ? -12.041 1.081 11.706 1.00 67.44 82 GLN A C 1
ATOM 636 O O . GLN A 1 82 ? -11.668 0.825 10.566 1.00 67.44 82 GLN A O 1
ATOM 641 N N . ARG A 1 83 ? -12.791 2.146 11.997 1.00 68.38 83 ARG A N 1
ATOM 642 C CA . ARG A 1 83 ? -13.224 3.139 11.016 1.00 68.38 83 ARG A CA 1
ATOM 643 C C . ARG A 1 83 ? -12.058 3.994 10.517 1.00 68.38 83 ARG A C 1
ATOM 645 O O . ARG A 1 83 ? -11.933 4.166 9.307 1.00 68.38 83 ARG A O 1
ATOM 652 N N . ASP A 1 84 ? -11.182 4.456 11.406 1.00 71.56 84 ASP A N 1
ATOM 653 C CA . ASP A 1 84 ? -9.964 5.192 11.036 1.00 71.56 84 ASP A CA 1
ATOM 654 C C . ASP A 1 84 ? -8.981 4.309 10.262 1.00 71.56 84 ASP A C 1
ATOM 656 O O . ASP A 1 84 ? -8.451 4.714 9.228 1.00 71.56 84 ASP A O 1
ATOM 660 N N . GLY A 1 85 ? -8.786 3.067 10.710 1.00 71.19 85 GLY A N 1
ATOM 661 C CA . GLY A 1 85 ? -7.986 2.071 10.004 1.00 71.19 85 GLY A CA 1
ATOM 662 C C . GLY A 1 85 ? -8.552 1.777 8.616 1.00 71.19 85 GLY A C 1
ATOM 663 O O . GLY A 1 85 ? -7.805 1.779 7.642 1.00 71.19 85 GLY A O 1
ATOM 664 N N . ALA A 1 86 ? -9.871 1.602 8.492 1.00 73.62 86 ALA A N 1
ATOM 665 C CA . ALA A 1 86 ? -10.534 1.400 7.205 1.00 73.62 86 ALA A CA 1
ATOM 666 C C . ALA A 1 86 ? -10.361 2.605 6.265 1.00 73.62 86 ALA A C 1
ATOM 668 O O . ALA A 1 86 ? -10.107 2.408 5.079 1.00 73.62 86 ALA A O 1
ATOM 669 N N . LEU A 1 87 ? -10.432 3.836 6.784 1.00 77.81 87 LEU A N 1
ATOM 670 C CA . LEU A 1 87 ? -10.144 5.059 6.027 1.00 77.81 87 LEU A CA 1
ATOM 671 C C . LEU A 1 87 ? -8.689 5.106 5.539 1.00 77.81 87 LEU A C 1
ATOM 673 O O . LEU A 1 87 ? -8.449 5.417 4.372 1.00 77.81 87 LEU A O 1
ATOM 677 N N . MET A 1 88 ? -7.724 4.740 6.388 1.00 75.75 88 MET A N 1
ATOM 678 C CA . MET A 1 88 ? -6.313 4.650 5.993 1.00 75.75 88 MET A CA 1
ATOM 679 C C . MET A 1 88 ? -6.082 3.576 4.921 1.00 75.75 88 MET A C 1
ATOM 681 O O . MET A 1 88 ? -5.396 3.837 3.932 1.00 75.75 88 MET A O 1
ATOM 685 N N . PHE A 1 89 ? -6.687 2.392 5.064 1.00 77.00 89 PHE A N 1
ATOM 686 C CA . PHE A 1 89 ? -6.607 1.327 4.058 1.00 77.00 89 PHE A CA 1
ATOM 687 C C . PHE A 1 89 ? -7.266 1.728 2.734 1.00 77.00 89 PHE A C 1
ATOM 689 O O . PHE A 1 89 ? -6.705 1.464 1.672 1.00 77.00 89 PHE A O 1
ATOM 696 N N . ALA A 1 90 ? -8.408 2.417 2.775 1.00 79.25 90 ALA A N 1
ATOM 697 C CA . ALA A 1 90 ? -9.063 2.946 1.581 1.00 79.25 90 ALA A CA 1
ATOM 698 C C . ALA A 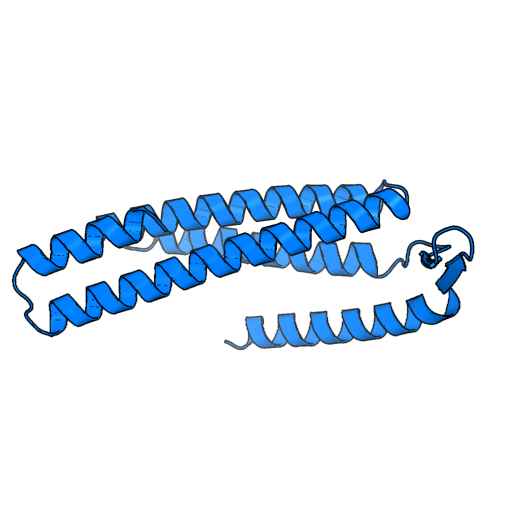1 90 ? -8.191 3.993 0.866 1.00 79.25 90 ALA A C 1
ATOM 700 O O . ALA A 1 90 ? -8.047 3.942 -0.356 1.00 79.25 90 ALA A O 1
ATOM 701 N N . GLY A 1 91 ? -7.550 4.899 1.613 1.00 81.06 91 GLY A N 1
ATOM 702 C CA . GLY A 1 91 ? -6.603 5.867 1.055 1.00 81.06 91 GLY A CA 1
ATOM 703 C C . GLY A 1 91 ? -5.400 5.196 0.382 1.00 81.06 91 GLY A C 1
ATOM 704 O O . GLY A 1 91 ? -5.036 5.55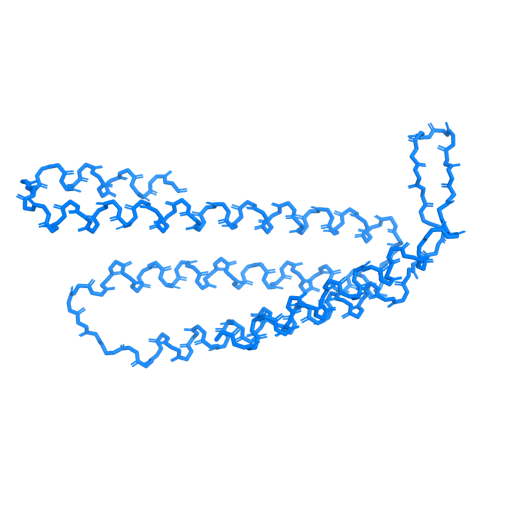6 -0.738 1.00 81.06 91 GLY A O 1
ATOM 705 N N . LEU A 1 92 ? -4.828 4.168 1.019 1.00 80.25 92 LEU A N 1
ATOM 706 C CA . LEU A 1 92 ? -3.750 3.366 0.434 1.00 80.25 92 LEU A CA 1
ATOM 707 C C . LEU A 1 92 ? -4.186 2.632 -0.837 1.00 80.25 92 LEU A C 1
ATOM 709 O O . LEU A 1 92 ? -3.417 2.578 -1.796 1.00 80.25 92 LEU A O 1
ATOM 713 N N . PHE A 1 93 ? -5.410 2.100 -0.868 1.00 81.75 93 PHE A N 1
ATOM 714 C CA . PHE A 1 93 ? -5.955 1.445 -2.054 1.00 81.75 93 PHE A CA 1
ATOM 715 C C . PHE A 1 93 ? -6.070 2.415 -3.231 1.00 81.75 93 PHE A C 1
ATOM 717 O O . PHE A 1 93 ? -5.600 2.096 -4.320 1.00 81.75 93 PHE A O 1
ATOM 724 N N . VAL A 1 94 ? -6.616 3.618 -3.018 1.00 83.56 94 VAL A N 1
ATOM 725 C CA . VAL A 1 94 ? -6.700 4.647 -4.069 1.00 83.56 94 VAL A CA 1
ATOM 726 C C . VAL A 1 94 ? -5.306 5.025 -4.563 1.00 83.56 94 VAL A C 1
ATOM 728 O O . VAL A 1 94 ? -5.069 5.073 -5.769 1.00 83.56 94 VAL A O 1
ATOM 731 N N . LEU A 1 95 ? -4.358 5.229 -3.647 1.00 82.12 95 LEU A N 1
ATOM 732 C CA . LEU A 1 95 ? -2.986 5.575 -4.005 1.00 82.12 95 LEU A CA 1
ATOM 733 C C . LEU A 1 95 ? -2.304 4.463 -4.820 1.00 82.12 95 LEU A C 1
ATOM 735 O O . LEU A 1 95 ? -1.648 4.740 -5.826 1.00 82.12 95 LEU A O 1
ATOM 739 N N . ARG A 1 96 ? -2.495 3.195 -4.439 1.00 81.44 96 ARG A N 1
ATOM 740 C CA . ARG A 1 96 ? -1.985 2.042 -5.194 1.00 81.44 96 ARG A CA 1
ATOM 741 C C . ARG A 1 96 ? -2.688 1.845 -6.527 1.00 81.44 96 ARG A C 1
ATOM 743 O O . ARG A 1 96 ? -2.033 1.460 -7.491 1.00 81.44 96 ARG A O 1
ATOM 750 N N . PHE A 1 97 ? -3.980 2.142 -6.608 1.00 82.12 97 PHE A N 1
ATOM 751 C CA . PHE A 1 97 ? -4.727 2.107 -7.858 1.00 82.12 97 PHE A CA 1
ATOM 752 C C . PHE A 1 97 ? -4.206 3.160 -8.842 1.00 82.12 97 PHE A C 1
ATOM 754 O O . PHE A 1 97 ? -3.963 2.847 -10.005 1.00 82.12 97 PHE A O 1
ATOM 761 N N . ILE A 1 98 ? -3.922 4.377 -8.368 1.00 83.44 98 ILE A N 1
ATOM 762 C CA . ILE A 1 98 ? -3.252 5.414 -9.168 1.00 83.44 98 ILE A CA 1
ATOM 763 C C . ILE A 1 98 ? -1.866 4.928 -9.612 1.00 83.44 98 ILE A C 1
ATOM 765 O O . ILE A 1 98 ? -1.520 5.047 -10.786 1.00 83.44 98 ILE A O 1
ATOM 769 N N . GLY A 1 99 ? -1.097 4.309 -8.709 1.00 80.44 99 GLY A N 1
ATOM 770 C CA . GLY A 1 99 ? 0.195 3.701 -9.037 1.00 80.44 99 GLY A CA 1
ATOM 771 C C . GLY A 1 99 ? 0.106 2.627 -10.125 1.00 80.44 99 GLY A C 1
ATOM 772 O O . GLY A 1 99 ? 0.948 2.595 -11.021 1.00 80.44 99 GLY A O 1
ATOM 773 N N . LEU A 1 100 ? -0.940 1.798 -10.101 1.00 81.00 100 LEU A N 1
ATOM 774 C CA . LEU A 1 100 ? -1.218 0.800 -11.133 1.00 81.00 100 LEU A CA 1
ATOM 775 C C . LEU A 1 100 ? -1.576 1.453 -12.474 1.00 81.00 100 LEU A C 1
ATOM 777 O O . LEU A 1 100 ? -1.041 1.051 -13.503 1.00 81.00 100 LEU A O 1
ATOM 781 N N . MET A 1 101 ? -2.433 2.477 -12.476 1.00 82.69 101 MET A N 1
ATOM 782 C CA . MET A 1 101 ? -2.789 3.207 -13.700 1.00 82.69 101 MET A CA 1
ATOM 783 C C . MET A 1 101 ? -1.555 3.852 -14.342 1.00 82.69 101 MET A C 1
ATOM 785 O O . MET A 1 101 ? -1.342 3.712 -15.546 1.00 82.69 101 MET A O 1
ATOM 789 N N . MET A 1 102 ? -0.678 4.460 -13.537 1.00 79.94 102 MET A N 1
ATOM 790 C CA . MET A 1 102 ? 0.608 4.998 -14.001 1.00 79.94 102 MET A CA 1
ATOM 791 C C . MET A 1 102 ? 1.567 3.890 -14.465 1.00 79.94 102 MET A C 1
ATOM 793 O O . MET A 1 102 ? 2.337 4.070 -15.409 1.00 79.94 102 MET A O 1
ATOM 797 N N . ALA A 1 103 ? 1.509 2.704 -13.858 1.00 77.44 103 ALA A N 1
ATOM 798 C CA . ALA A 1 103 ? 2.278 1.546 -14.302 1.00 77.44 103 ALA A CA 1
ATOM 799 C C . ALA A 1 103 ? 1.760 0.933 -15.615 1.00 77.44 103 ALA A C 1
ATOM 801 O O . ALA A 1 103 ? 2.534 0.270 -16.300 1.00 77.44 103 ALA A O 1
ATOM 802 N N . ILE A 1 104 ? 0.515 1.183 -16.019 1.00 79.00 104 ILE A N 1
ATOM 803 C CA . ILE A 1 104 ? -0.022 0.718 -17.308 1.00 79.00 104 ILE A CA 1
ATOM 804 C C . ILE A 1 104 ? 0.176 1.780 -18.396 1.00 79.00 104 ILE A C 1
ATOM 806 O O . ILE A 1 104 ? 0.665 1.459 -19.473 1.00 79.00 104 ILE A O 1
ATOM 810 N N . LEU A 1 105 ? -0.164 3.038 -18.105 1.00 82.00 105 LEU A N 1
ATOM 811 C CA . LEU A 1 105 ? -0.240 4.114 -19.101 1.00 82.00 105 LEU A CA 1
ATOM 812 C C . LEU A 1 105 ? 0.998 5.021 -19.140 1.00 82.00 105 LEU A C 1
ATOM 814 O O . LEU A 1 105 ? 1.218 5.707 -20.131 1.00 82.00 105 LEU A O 1
ATOM 818 N N . GLY A 1 106 ? 1.773 5.073 -18.055 1.00 76.25 106 GLY A N 1
ATOM 819 C CA . GLY A 1 106 ? 2.833 6.063 -17.874 1.00 76.25 106 GLY A CA 1
ATOM 820 C C . GLY A 1 106 ? 4.217 5.623 -18.346 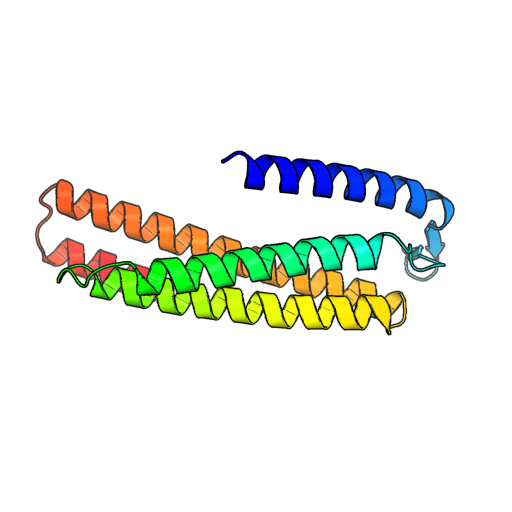1.00 76.25 106 GLY A C 1
ATOM 821 O O . GLY A 1 106 ? 4.540 4.429 -18.395 1.00 76.25 106 GLY A O 1
ATOM 822 N N . ASP A 1 107 ? 5.058 6.626 -18.595 1.00 78.62 107 ASP A N 1
ATOM 823 C CA . ASP A 1 107 ? 6.483 6.477 -18.888 1.00 78.62 107 ASP A CA 1
ATOM 824 C C . ASP A 1 107 ? 7.244 5.756 -17.759 1.00 78.62 107 ASP A C 1
ATOM 826 O O . ASP A 1 107 ? 6.861 5.839 -16.582 1.00 78.62 107 ASP A O 1
ATOM 830 N N . PRO A 1 108 ? 8.352 5.058 -18.075 1.00 72.19 108 PRO A N 1
ATOM 831 C CA . PRO A 1 108 ? 9.135 4.312 -17.088 1.00 72.19 108 PRO A CA 1
ATOM 832 C C . PRO A 1 108 ? 9.679 5.196 -15.951 1.00 72.19 108 PRO A C 1
ATOM 834 O O . PRO A 1 108 ? 9.725 4.749 -14.805 1.00 72.19 108 PRO A O 1
ATOM 837 N N . SER A 1 109 ? 10.016 6.460 -16.230 1.00 74.94 109 SER A N 1
ATOM 838 C CA . SER A 1 109 ? 10.480 7.427 -15.224 1.00 74.94 109 SER A CA 1
ATOM 839 C C . SER A 1 109 ? 9.388 7.777 -14.208 1.00 74.94 109 SER A C 1
ATOM 841 O O . SER A 1 109 ? 9.601 7.678 -12.998 1.00 74.94 109 SER A O 1
ATOM 843 N N . ASN A 1 110 ? 8.191 8.112 -14.695 1.00 76.06 110 ASN A N 1
ATOM 844 C CA . ASN A 1 110 ? 7.029 8.432 -13.867 1.00 76.06 110 ASN A CA 1
ATOM 845 C C . ASN A 1 110 ? 6.617 7.232 -13.008 1.00 76.06 110 ASN A C 1
ATOM 847 O O . ASN A 1 110 ? 6.320 7.383 -11.825 1.00 76.06 110 ASN A O 1
ATOM 851 N N . CYS A 1 111 ? 6.684 6.024 -13.575 1.00 75.50 111 CYS A N 1
ATOM 852 C CA . CYS A 1 111 ? 6.400 4.788 -12.855 1.00 75.50 111 CYS A CA 1
ATOM 853 C C . CYS A 1 111 ? 7.320 4.604 -11.635 1.00 75.50 111 CYS A C 1
ATOM 855 O O . CYS A 1 111 ? 6.831 4.287 -10.552 1.00 75.50 111 CYS A O 1
ATOM 857 N N . PHE A 1 112 ? 8.624 4.864 -11.771 1.00 75.50 112 PHE A N 1
ATOM 858 C CA . PHE A 1 112 ? 9.588 4.699 -10.677 1.00 75.50 112 PHE A CA 1
ATOM 859 C C . PHE A 1 112 ? 9.372 5.692 -9.526 1.00 75.50 112 PHE A C 1
ATOM 861 O O . PHE A 1 112 ? 9.423 5.317 -8.349 1.00 75.50 112 PHE A O 1
ATOM 868 N N . VAL A 1 113 ? 9.076 6.952 -9.856 1.00 82.06 113 VAL A N 1
ATOM 869 C CA . VAL A 1 113 ? 8.765 7.990 -8.861 1.00 82.06 113 VAL A CA 1
ATOM 870 C C . VAL A 1 113 ? 7.476 7.644 -8.117 1.00 82.06 113 VAL A C 1
ATOM 872 O O . VAL A 1 113 ? 7.453 7.652 -6.885 1.00 82.06 113 VAL A O 1
ATOM 875 N N . THR A 1 114 ? 6.416 7.273 -8.844 1.00 80.94 114 THR A N 1
ATOM 876 C CA . THR A 1 114 ? 5.137 6.896 -8.230 1.00 80.94 114 THR A CA 1
ATOM 877 C C . THR A 1 114 ? 5.277 5.653 -7.357 1.00 80.94 114 THR A C 1
ATOM 879 O O . THR A 1 114 ? 4.774 5.645 -6.237 1.00 80.94 114 THR A O 1
ATOM 882 N N . LEU A 1 115 ? 6.001 4.628 -7.816 1.00 79.81 115 LEU A N 1
ATOM 883 C CA . LEU A 1 115 ? 6.294 3.435 -7.021 1.00 79.81 115 LEU A CA 1
ATOM 884 C C . LEU A 1 115 ? 6.986 3.800 -5.711 1.00 79.81 115 LEU A C 1
ATOM 886 O O . LEU A 1 115 ? 6.511 3.411 -4.648 1.00 79.81 115 LEU A O 1
ATOM 890 N N . SER A 1 116 ? 8.069 4.574 -5.769 1.00 82.44 116 SER A N 1
ATOM 891 C CA . SER A 1 116 ? 8.820 4.978 -4.574 1.00 82.44 116 SER A CA 1
ATOM 892 C C . SER A 1 116 ? 7.934 5.722 -3.569 1.00 82.44 116 SER A C 1
ATOM 894 O O . SER A 1 116 ? 7.978 5.443 -2.371 1.00 82.44 116 SER A O 1
ATOM 896 N N . PHE A 1 117 ? 7.066 6.612 -4.059 1.00 84.25 117 PHE A N 1
ATOM 897 C CA . PHE A 1 117 ? 6.114 7.345 -3.227 1.00 84.25 117 PHE A CA 1
ATOM 898 C C . PHE A 1 117 ? 5.062 6.427 -2.582 1.00 84.25 117 PHE A C 1
ATOM 900 O O . PHE A 1 117 ? 4.786 6.529 -1.384 1.00 84.25 117 PHE A O 1
ATOM 907 N N . VAL A 1 118 ? 4.506 5.488 -3.351 1.00 84.00 118 VAL A N 1
ATOM 908 C CA . VAL A 1 118 ? 3.560 4.475 -2.857 1.00 84.00 118 VAL A CA 1
ATOM 909 C C . VAL A 1 118 ? 4.212 3.612 -1.773 1.00 84.00 118 VAL A C 1
ATOM 911 O O . VAL A 1 118 ? 3.624 3.392 -0.719 1.00 84.00 118 VAL A O 1
ATOM 914 N N . TRP A 1 119 ? 5.445 3.148 -1.982 1.00 84.38 119 TRP A N 1
ATOM 915 C CA . TRP A 1 119 ? 6.161 2.345 -0.988 1.00 84.38 119 TRP A CA 1
ATOM 916 C C . TRP A 1 119 ? 6.440 3.128 0.300 1.00 84.38 119 TRP A C 1
ATOM 918 O O . TRP A 1 119 ? 6.210 2.603 1.391 1.00 84.38 119 TRP A O 1
ATOM 928 N N . ALA A 1 120 ? 6.868 4.387 0.189 1.00 87.25 120 ALA A N 1
ATOM 929 C CA . ALA A 1 120 ? 7.131 5.242 1.345 1.00 87.25 120 ALA A CA 1
ATOM 930 C C . ALA A 1 120 ? 5.862 5.514 2.169 1.00 87.25 120 ALA A C 1
ATOM 932 O O . ALA A 1 120 ? 5.865 5.381 3.393 1.00 87.25 120 ALA A O 1
ATOM 933 N N . THR A 1 121 ? 4.756 5.841 1.503 1.00 83.25 121 THR A N 1
ATOM 934 C CA . THR A 1 121 ? 3.464 6.082 2.163 1.00 83.25 121 THR A CA 1
ATOM 935 C C . THR A 1 121 ? 2.904 4.812 2.802 1.00 83.25 121 THR A C 1
ATOM 937 O O . THR A 1 121 ? 2.458 4.862 3.948 1.00 83.25 121 THR A O 1
ATOM 940 N N . CYS A 1 122 ? 3.005 3.654 2.139 1.00 82.44 122 CYS A N 1
ATOM 941 C CA . CYS A 1 122 ? 2.663 2.365 2.743 1.00 82.44 122 CYS A CA 1
ATOM 942 C C . CYS A 1 122 ? 3.482 2.092 4.012 1.00 82.44 122 CYS A C 1
ATOM 944 O O . CYS A 1 122 ? 2.913 1.681 5.022 1.00 82.44 122 CYS A O 1
ATOM 946 N N . ALA A 1 123 ? 4.796 2.338 3.985 1.00 86.81 123 ALA A N 1
ATOM 947 C CA . ALA A 1 123 ? 5.654 2.157 5.153 1.00 86.81 123 ALA A CA 1
ATOM 948 C C . ALA A 1 123 ? 5.246 3.092 6.303 1.00 86.81 123 ALA A C 1
ATOM 950 O O . ALA A 1 123 ? 5.104 2.639 7.436 1.00 86.81 123 ALA A O 1
ATOM 951 N N . MET A 1 124 ? 4.974 4.368 6.010 1.00 86.75 124 MET A N 1
ATOM 952 C CA . MET A 1 124 ? 4.504 5.330 7.010 1.00 86.75 124 MET A CA 1
ATOM 953 C C . MET A 1 124 ? 3.183 4.907 7.657 1.00 86.75 124 MET A C 1
ATOM 955 O O . MET A 1 124 ? 3.070 4.924 8.883 1.00 86.75 124 MET A O 1
ATOM 959 N N . VAL A 1 125 ? 2.191 4.509 6.854 1.00 83.31 125 VAL A N 1
ATOM 960 C CA . VAL A 1 125 ? 0.891 4.060 7.371 1.00 83.31 125 VAL A CA 1
ATOM 961 C C . VAL A 1 125 ? 1.054 2.795 8.209 1.00 83.31 125 VAL A C 1
ATOM 963 O O . VAL A 1 125 ? 0.500 2.716 9.303 1.00 83.31 125 VAL A O 1
ATOM 966 N N . ASN A 1 126 ? 1.864 1.835 7.755 1.00 82.44 126 ASN A N 1
ATOM 967 C CA . ASN A 1 126 ? 2.109 0.608 8.507 1.00 82.44 126 ASN A CA 1
ATOM 968 C C . ASN A 1 126 ? 2.755 0.899 9.873 1.00 82.44 126 ASN A C 1
ATOM 970 O O . ASN A 1 126 ? 2.296 0.383 10.890 1.00 82.44 126 ASN A O 1
ATOM 974 N N . SER A 1 127 ? 3.745 1.795 9.923 1.00 86.75 127 SER A N 1
ATOM 975 C CA . SER A 1 127 ? 4.368 2.229 11.179 1.00 86.75 127 SER A CA 1
ATOM 976 C C . SER A 1 127 ? 3.368 2.898 12.125 1.00 86.75 127 SER A C 1
ATOM 978 O O . SER A 1 127 ? 3.342 2.587 13.315 1.00 86.75 127 SER A O 1
ATOM 980 N N . ARG A 1 128 ? 2.498 3.781 11.612 1.00 84.44 128 ARG A N 1
ATOM 981 C CA . ARG A 1 128 ? 1.442 4.431 12.413 1.00 84.44 128 ARG A CA 1
ATOM 982 C C . ARG A 1 128 ? 0.460 3.411 12.985 1.00 84.44 128 ARG A C 1
ATOM 984 O O . ARG A 1 128 ? 0.120 3.482 14.162 1.00 84.44 128 ARG A O 1
ATOM 991 N N . ILE A 1 129 ? 0.035 2.440 12.176 1.00 80.19 129 ILE A N 1
ATOM 992 C CA . ILE A 1 129 ? -0.875 1.376 12.615 1.00 80.19 129 ILE A CA 1
ATOM 993 C C . ILE A 1 129 ? -0.212 0.516 13.695 1.00 80.19 129 ILE A C 1
ATOM 995 O O . ILE A 1 129 ? -0.842 0.253 14.717 1.00 80.19 129 ILE A O 1
ATOM 999 N N . GLN A 1 130 ? 1.051 0.115 13.516 1.00 83.81 130 GLN A N 1
ATOM 1000 C CA . GLN A 1 130 ? 1.786 -0.658 14.523 1.00 83.81 130 GLN A CA 1
ATOM 1001 C C . GLN A 1 130 ? 1.892 0.098 15.850 1.00 83.81 130 GLN A C 1
ATOM 1003 O O . GLN A 1 130 ? 1.555 -0.463 16.890 1.00 83.81 130 GLN A O 1
ATOM 1008 N N . LEU A 1 131 ? 2.267 1.381 15.817 1.00 85.06 131 LEU A N 1
ATOM 1009 C CA . LEU A 1 131 ? 2.345 2.214 17.020 1.00 85.06 131 LEU A CA 1
ATOM 1010 C C . LEU A 1 131 ? 0.994 2.328 17.732 1.00 85.06 131 LEU A C 1
ATOM 1012 O O . LEU A 1 131 ? 0.931 2.174 18.950 1.00 85.06 131 LEU A O 1
ATOM 1016 N N . ARG A 1 132 ? -0.101 2.528 16.989 1.00 80.81 132 ARG A N 1
ATOM 1017 C CA . ARG A 1 132 ? -1.454 2.585 17.564 1.00 80.81 132 ARG A CA 1
ATOM 1018 C C . ARG A 1 132 ? -1.878 1.258 18.187 1.00 80.81 132 ARG A C 1
ATOM 1020 O O . ARG A 1 132 ? -2.490 1.245 19.253 1.00 80.81 132 ARG A O 1
ATOM 1027 N N . VAL A 1 133 ? -1.544 0.136 17.550 1.00 79.62 133 VAL A N 1
ATOM 1028 C CA . VAL A 1 133 ? -1.842 -1.200 18.083 1.00 79.62 133 VAL A CA 1
ATOM 1029 C C . VAL A 1 133 ? -1.057 -1.465 19.368 1.00 79.62 133 VAL A C 1
ATOM 1031 O O . VAL A 1 133 ? -1.641 -1.964 20.330 1.00 79.62 133 VAL A O 1
ATOM 1034 N N . GLU A 1 134 ? 0.228 -1.113 19.414 1.00 83.75 134 GLU A N 1
ATOM 1035 C CA . GLU A 1 134 ? 1.044 -1.276 20.622 1.00 83.75 134 GLU A CA 1
ATOM 1036 C C . GLU A 1 134 ? 0.586 -0.342 21.752 1.00 83.75 134 GLU A C 1
ATOM 1038 O O . GLU A 1 134 ? 0.421 -0.794 22.885 1.00 83.75 134 GLU A O 1
ATOM 1043 N N . ALA A 1 135 ? 0.248 0.919 21.456 1.00 81.50 135 ALA A N 1
ATOM 1044 C CA . ALA A 1 135 ? -0.318 1.847 22.441 1.00 81.50 135 ALA A CA 1
ATOM 1045 C C . ALA A 1 135 ? -1.591 1.280 23.101 1.00 81.50 135 ALA A C 1
ATOM 1047 O O . ALA A 1 135 ? -1.753 1.317 24.321 1.00 81.50 135 ALA A O 1
ATOM 1048 N N . LEU A 1 136 ? -2.474 0.662 22.312 1.00 76.19 136 LEU A N 1
ATOM 1049 C CA . LEU A 1 136 ? -3.690 0.028 22.826 1.00 76.19 136 LEU A CA 1
ATOM 1050 C C . LEU A 1 136 ? -3.424 -1.250 23.618 1.00 76.19 136 LEU A C 1
ATOM 1052 O O . LEU A 1 136 ? -4.192 -1.572 24.529 1.00 76.19 136 LEU A O 1
ATOM 1056 N N . ARG A 1 137 ? -2.366 -1.997 23.287 1.00 81.25 137 ARG A N 1
ATOM 1057 C CA . ARG A 1 137 ? -1.940 -3.144 24.097 1.00 81.25 137 ARG A CA 1
ATOM 1058 C C . ARG A 1 137 ? -1.502 -2.687 25.481 1.00 81.25 137 ARG A C 1
ATOM 1060 O O . ARG A 1 137 ? -1.950 -3.288 26.453 1.00 81.25 137 ARG A O 1
ATOM 1067 N N . PHE A 1 138 ? -0.724 -1.609 25.581 1.00 82.38 138 PHE A N 1
ATOM 1068 C CA . PHE A 1 138 ? -0.326 -1.044 26.873 1.00 82.38 138 PHE A CA 1
ATOM 1069 C C . PHE A 1 138 ? -1.528 -0.589 27.698 1.00 82.38 138 PHE A C 1
ATOM 1071 O O . PHE A 1 138 ? -1.670 -1.010 28.844 1.00 82.38 138 PHE A O 1
ATOM 1078 N N . ILE A 1 139 ? -2.446 0.166 27.088 1.00 76.75 139 ILE A N 1
ATOM 1079 C CA . ILE A 1 139 ? -3.702 0.580 27.725 1.00 76.75 139 ILE A CA 1
ATOM 1080 C C . ILE A 1 139 ? -4.472 -0.643 28.235 1.00 76.75 139 ILE A C 1
ATOM 1082 O O . ILE A 1 139 ? -4.899 -0.681 29.385 1.00 76.75 139 ILE A O 1
ATOM 1086 N N . ARG A 1 140 ? -4.627 -1.684 27.409 1.00 77.94 140 ARG A N 1
ATOM 1087 C CA . ARG A 1 140 ? -5.309 -2.915 27.820 1.00 77.94 140 ARG A CA 1
ATOM 1088 C C . ARG A 1 140 ? -4.636 -3.544 29.040 1.00 77.94 140 ARG A C 1
ATOM 1090 O O . ARG A 1 140 ? -5.338 -3.894 29.982 1.00 77.94 140 ARG A O 1
ATOM 1097 N N . HIS A 1 141 ? -3.313 -3.688 29.030 1.00 82.44 141 HIS A N 1
ATOM 1098 C CA . HIS A 1 141 ? -2.570 -4.258 30.154 1.00 82.44 141 HIS A CA 1
ATOM 1099 C C . HIS A 1 141 ? -2.719 -3.434 31.440 1.00 82.44 141 HIS A C 1
ATOM 1101 O O . HIS A 1 141 ? -2.907 -4.034 32.495 1.00 82.44 141 HIS A O 1
ATOM 1107 N N . ALA A 1 142 ? -2.736 -2.100 31.353 1.00 77.75 142 ALA A N 1
ATOM 1108 C CA . ALA A 1 142 ? -2.974 -1.222 32.500 1.00 77.75 142 ALA A CA 1
ATOM 1109 C C . ALA A 1 142 ? -4.374 -1.422 33.120 1.00 77.75 142 ALA A C 1
ATOM 1111 O O . ALA A 1 142 ? -4.485 -1.494 34.342 1.00 77.75 142 ALA A O 1
ATOM 1112 N N . VAL A 1 143 ? -5.430 -1.623 32.307 1.00 76.88 143 VAL A N 1
ATOM 1113 C CA . VAL A 1 143 ? -6.770 -1.988 32.838 1.00 76.88 143 VAL A CA 1
ATOM 1114 C C . VAL A 1 143 ? -6.702 -3.279 33.646 1.00 76.88 143 VAL A C 1
ATOM 1116 O O . VAL A 1 143 ? -7.249 -3.356 34.742 1.00 76.88 143 VAL A O 1
ATOM 1119 N N . TYR A 1 144 ? -6.057 -4.312 33.094 1.00 79.31 144 TYR A N 1
ATOM 1120 C CA . TYR A 1 144 ? -5.974 -5.622 33.745 1.00 79.31 144 TYR A CA 1
ATOM 1121 C C . TYR A 1 144 ? -5.119 -5.599 35.015 1.00 79.31 144 TYR A C 1
ATOM 1123 O O . TYR A 1 144 ? -5.369 -6.396 35.914 1.00 79.31 144 TYR A O 1
ATOM 1131 N N . ALA A 1 145 ? -4.139 -4.699 35.096 1.00 83.06 145 ALA A N 1
ATOM 1132 C CA . ALA A 1 145 ? -3.313 -4.505 36.282 1.00 83.06 145 ALA A CA 1
ATOM 1133 C C . ALA A 1 145 ? -4.050 -3.785 37.429 1.00 83.06 145 ALA A C 1
ATOM 1135 O O . ALA A 1 145 ? -3.527 -3.738 38.538 1.00 83.06 145 ALA A O 1
ATOM 1136 N N . GLY A 1 146 ? -5.263 -3.263 37.195 1.00 78.12 146 GLY A N 1
ATOM 1137 C CA . GLY A 1 146 ? -6.037 -2.545 38.211 1.00 78.12 146 GLY A CA 1
ATOM 1138 C C . GLY A 1 146 ? -5.494 -1.149 38.528 1.00 78.12 146 GLY A C 1
ATOM 1139 O O . GLY A 1 146 ? -5.708 -0.665 39.636 1.00 78.12 146 GLY A O 1
ATOM 1140 N N . GLN A 1 147 ? -4.787 -0.520 37.580 1.00 68.56 147 GLN A N 1
ATOM 1141 C CA . GLN A 1 147 ? -4.229 0.830 37.722 1.00 68.56 147 GLN A CA 1
ATOM 1142 C C . GLN A 1 147 ? -5.349 1.866 37.954 1.00 68.56 147 GLN A C 1
ATOM 1144 O O . GLN A 1 147 ? -6.403 1.796 37.313 1.00 68.56 147 GLN A O 1
ATOM 1149 N N . GLU A 1 148 ? -5.123 2.828 38.854 1.00 65.38 148 GLU A N 1
ATOM 1150 C CA . GLU A 1 148 ? -6.082 3.897 39.165 1.00 65.38 148 GLU A CA 1
ATOM 1151 C C . GLU A 1 148 ? -6.454 4.742 37.922 1.00 65.38 148 GLU A C 1
ATOM 1153 O O . GLU A 1 148 ? -5.643 4.915 37.008 1.00 65.38 148 GLU A O 1
ATOM 1158 N N . PRO A 1 149 ? -7.687 5.285 37.865 1.00 64.12 149 PRO A N 1
ATOM 1159 C CA . PRO A 1 149 ? -8.264 5.900 36.662 1.00 64.12 149 PRO A CA 1
ATOM 1160 C C . PRO A 1 149 ? -7.487 7.105 36.097 1.00 64.12 149 PRO A C 1
ATOM 1162 O O . PRO A 1 149 ? -7.568 7.359 34.898 1.00 64.12 149 PRO A O 1
ATOM 1165 N N . ASP A 1 150 ? -6.697 7.805 36.915 1.00 70.69 150 ASP A N 1
ATOM 1166 C CA . ASP A 1 150 ? -5.930 8.994 36.503 1.00 70.69 150 ASP A CA 1
ATOM 1167 C C . ASP A 1 150 ? -4.731 8.645 35.589 1.00 70.69 150 ASP A C 1
ATOM 1169 O O . ASP A 1 150 ? -4.420 9.337 34.612 1.00 70.69 150 ASP A O 1
ATOM 1173 N N . GLU A 1 151 ? -4.099 7.491 35.824 1.00 68.31 151 GLU A N 1
ATOM 1174 C CA . GLU A 1 151 ? -3.011 6.988 34.973 1.00 68.31 151 GLU A CA 1
ATOM 1175 C C . GLU A 1 151 ? -3.543 6.432 33.639 1.00 68.31 151 GLU A C 1
ATOM 1177 O O . GLU A 1 151 ? -2.878 6.452 32.599 1.00 68.31 151 GLU A O 1
ATOM 1182 N N . TYR A 1 152 ? -4.798 5.984 33.637 1.00 63.97 152 TYR A N 1
ATOM 1183 C CA . TYR A 1 152 ? -5.461 5.497 32.438 1.00 63.97 152 TYR A CA 1
ATOM 1184 C C . TYR A 1 152 ? -5.776 6.618 31.445 1.00 63.97 152 TYR A C 1
ATOM 1186 O O . TYR A 1 152 ? -5.568 6.460 30.238 1.00 63.97 152 TYR A O 1
ATOM 1194 N N . ASP A 1 153 ? -6.252 7.762 31.937 1.00 68.88 153 ASP A N 1
ATOM 1195 C CA . ASP A 1 153 ? -6.618 8.898 31.091 1.00 68.88 153 ASP A CA 1
ATOM 1196 C C . ASP A 1 153 ? -5.391 9.584 30.471 1.00 68.88 153 ASP A C 1
ATOM 1198 O O . ASP A 1 153 ? -5.436 10.007 29.312 1.00 68.88 153 ASP A O 1
ATOM 1202 N N . THR A 1 154 ? -4.253 9.596 31.169 1.00 71.19 154 THR A N 1
ATOM 1203 C CA . THR A 1 154 ? -2.972 10.076 30.619 1.00 71.19 154 THR A CA 1
ATOM 1204 C C . THR A 1 154 ? -2.419 9.150 29.524 1.00 71.19 154 THR A C 1
ATOM 1206 O O . THR A 1 154 ? -1.999 9.619 28.456 1.00 71.19 154 THR A O 1
ATOM 1209 N N . LEU A 1 155 ? -2.496 7.828 29.709 1.00 67.62 155 LEU A N 1
ATOM 1210 C CA . LEU A 1 155 ? -2.165 6.848 28.662 1.00 67.62 155 LEU A CA 1
ATOM 1211 C C . LEU A 1 155 ? -3.126 6.923 27.467 1.00 67.62 155 LEU A C 1
ATOM 1213 O O . LEU A 1 155 ? -2.717 6.802 26.311 1.00 67.62 155 LEU A O 1
ATOM 1217 N N . ARG A 1 156 ? -4.411 7.176 27.718 1.00 65.62 156 ARG A N 1
ATOM 1218 C CA . ARG A 1 156 ? -5.411 7.350 26.663 1.00 65.62 156 ARG A CA 1
ATOM 1219 C C . ARG A 1 156 ? -5.163 8.619 25.854 1.00 65.62 156 ARG A C 1
ATOM 1221 O O . ARG A 1 156 ? -5.265 8.571 24.631 1.00 65.62 156 ARG A O 1
ATOM 1228 N N . ALA A 1 157 ? -4.818 9.728 26.506 1.00 68.38 157 ALA A N 1
ATOM 1229 C CA . ALA A 1 157 ? -4.514 10.990 25.839 1.00 68.38 157 ALA A CA 1
ATOM 1230 C C . ALA A 1 157 ? -3.301 10.861 24.905 1.00 68.38 157 ALA A C 1
ATOM 1232 O O . ALA A 1 157 ? -3.369 11.293 23.758 1.00 68.38 157 ALA A O 1
ATOM 1233 N N . SER A 1 158 ? -2.225 10.202 25.344 1.00 67.44 158 SER A N 1
ATOM 1234 C CA . SER A 1 158 ? -1.016 10.006 24.526 1.00 67.44 158 SER A CA 1
ATOM 1235 C C . SER A 1 158 ? -1.244 9.131 23.283 1.00 67.44 158 SER A C 1
ATOM 1237 O O . SER A 1 158 ? -0.652 9.398 22.237 1.00 67.44 158 SER A O 1
ATOM 1239 N N . ALA A 1 159 ? -2.160 8.159 23.338 1.00 60.16 159 ALA A N 1
ATOM 1240 C CA . ALA A 1 159 ? -2.507 7.317 22.190 1.00 60.16 159 ALA A CA 1
ATOM 1241 C C . ALA A 1 159 ? -3.228 8.067 21.047 1.00 60.16 159 ALA A C 1
ATOM 1243 O O . ALA A 1 159 ? -3.170 7.618 19.903 1.00 60.16 159 ALA A O 1
ATOM 1244 N N . TRP A 1 160 ? -3.881 9.204 21.323 1.00 56.66 160 TRP A N 1
ATOM 1245 C CA . TRP A 1 160 ? -4.527 10.037 20.295 1.00 56.66 160 TRP A CA 1
ATOM 1246 C C . TRP A 1 160 ? -3.552 10.950 19.541 1.00 56.66 160 TRP A C 1
ATOM 1248 O O . TRP A 1 160 ? -3.847 11.350 18.415 1.00 56.66 160 TRP A O 1
ATOM 1258 N N . TYR A 1 161 ? -2.394 11.260 20.131 1.00 55.81 161 TYR A N 1
ATOM 1259 C CA . TYR A 1 161 ? -1.370 12.116 19.518 1.00 55.81 161 TYR A CA 1
ATOM 1260 C C . TYR A 1 161 ? -0.384 11.351 18.605 1.00 55.81 161 TYR A C 1
ATOM 1262 O O . TYR A 1 161 ? 0.499 11.974 18.011 1.00 55.81 161 TYR A O 1
ATOM 1270 N N . LEU A 1 162 ? -0.532 10.023 18.468 1.00 51.19 162 LEU A N 1
ATOM 1271 C CA . LEU A 1 162 ? 0.302 9.132 17.637 1.00 51.19 162 LEU A CA 1
ATOM 1272 C C . LEU A 1 162 ? -0.349 8.759 16.295 1.00 51.19 162 LEU A C 1
ATOM 1274 O O . LEU A 1 162 ? 0.395 8.733 15.284 1.00 51.19 162 LEU A O 1
#

Organism: Mycena chlorophos (NCBI:txid658473)

Foldseek 3Di:
DVVVVVLVVVLVVLVVVQVVVQVVQFDQDPVVRDTDGPDQPPSVLVSLVSVLVVLVVVLVVLVVVLVPDDDDPVCPVVNVVSVVLSVLSVVLSVLSVVLSVCSVPHDRVSNVVSVVVSVVSVVVSVVLNVLLVVLVVVLVVCVVVVHDVVVSVVSVVVSVVD

pLDDT: mean 73.94, std 8.63, range [50.56, 87.25]